Protein AF-A0A2W0BJC6-F1 (afdb_monomer)

Mean predicted aligned error: 13.0 Å

Radius of gyration: 28.82 Å; Cα contacts (8 Å, |Δi|>4): 119; chains: 1; bounding box: 53×64×78 Å

Structure (mmCIF, N/CA/C/O backbone):
data_AF-A0A2W0BJC6-F1
#
_entry.id   AF-A0A2W0BJC6-F1
#
loop_
_atom_site.group_PDB
_atom_site.id
_atom_site.type_symbol
_atom_site.label_atom_id
_atom_site.label_alt_id
_atom_site.label_comp_id
_atom_site.label_asym_id
_atom_site.label_entity_id
_atom_site.label_seq_id
_atom_site.pdbx_PDB_ins_code
_atom_site.Cartn_x
_atom_site.Cartn_y
_atom_site.Cartn_z
_atom_site.occupancy
_atom_site.B_iso_or_equiv
_atom_site.auth_seq_id
_atom_site.auth_comp_id
_atom_site.auth_asym_id
_atom_site.auth_atom_id
_atom_site.pdbx_PDB_model_num
ATOM 1 N N . MET A 1 1 ? 29.710 -51.984 55.162 1.00 36.00 1 MET A N 1
ATOM 2 C CA . MET A 1 1 ? 30.153 -50.629 55.545 1.00 36.00 1 MET A CA 1
ATOM 3 C C . MET A 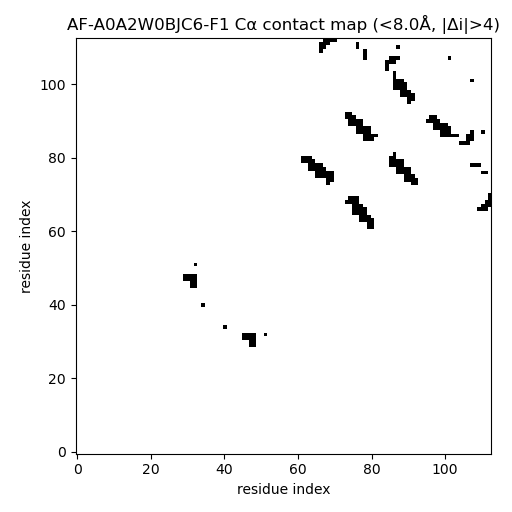1 1 ? 30.074 -49.723 54.315 1.00 36.00 1 MET A C 1
ATOM 5 O O . MET A 1 1 ? 30.685 -50.050 53.314 1.00 36.00 1 MET A O 1
ATOM 9 N N . ASN A 1 2 ? 29.285 -48.644 54.417 1.00 37.19 2 ASN A N 1
ATOM 10 C CA . ASN A 1 2 ? 29.320 -47.373 53.661 1.00 37.19 2 ASN A CA 1
ATOM 11 C C . ASN A 1 2 ? 28.997 -47.364 52.149 1.00 37.19 2 ASN A C 1
ATOM 13 O O . ASN A 1 2 ? 29.803 -47.744 51.314 1.00 37.19 2 ASN A O 1
ATOM 17 N N . ARG A 1 3 ? 27.766 -46.991 51.752 1.00 52.03 3 ARG A N 1
ATOM 18 C CA . ARG A 1 3 ? 27.191 -45.616 51.678 1.00 52.03 3 ARG A CA 1
ATOM 19 C C . ARG A 1 3 ? 27.851 -44.749 50.595 1.00 52.03 3 ARG A C 1
ATOM 21 O O . ARG A 1 3 ? 28.717 -43.939 50.893 1.00 52.03 3 ARG A O 1
ATOM 28 N N . LYS A 1 4 ? 27.366 -44.867 49.353 1.00 49.06 4 LYS A N 1
ATOM 29 C CA . LYS A 1 4 ? 27.526 -43.849 48.295 1.00 49.06 4 LYS A CA 1
ATOM 30 C C . LYS A 1 4 ? 26.208 -43.663 47.529 1.00 49.06 4 LYS A C 1
ATOM 32 O O . LYS A 1 4 ? 26.104 -43.938 46.344 1.00 49.06 4 LYS A O 1
ATOM 37 N N . ARG A 1 5 ? 25.167 -43.244 48.251 1.00 56.03 5 ARG A N 1
ATOM 38 C CA . ARG A 1 5 ? 23.913 -42.691 47.714 1.00 56.03 5 ARG A CA 1
ATOM 39 C C . ARG A 1 5 ? 23.730 -41.349 48.420 1.00 56.03 5 ARG A C 1
ATOM 41 O O . ARG A 1 5 ? 23.413 -41.410 49.598 1.00 56.03 5 ARG A O 1
ATOM 48 N N . CYS A 1 6 ? 24.050 -40.210 47.789 1.00 51.50 6 CYS A N 1
ATOM 49 C CA . CYS A 1 6 ? 23.634 -38.852 48.228 1.00 51.50 6 CYS A CA 1
ATOM 50 C C . CYS A 1 6 ? 24.299 -37.694 47.441 1.00 51.50 6 CYS A C 1
ATOM 52 O O . CYS A 1 6 ? 24.719 -36.717 48.047 1.00 51.50 6 CYS A O 1
ATOM 54 N N . PHE A 1 7 ? 24.428 -37.752 46.108 1.00 46.75 7 PHE A N 1
ATOM 55 C CA . PHE A 1 7 ? 24.894 -36.556 45.366 1.00 46.75 7 PHE A CA 1
ATOM 56 C C . PHE A 1 7 ? 23.992 -36.108 44.210 1.00 46.75 7 PHE A C 1
ATOM 58 O O . PHE A 1 7 ? 24.082 -34.971 43.769 1.00 46.75 7 PHE A O 1
ATOM 65 N N . VAL A 1 8 ? 23.040 -36.941 43.780 1.00 49.62 8 VAL A N 1
ATOM 66 C CA . VAL A 1 8 ? 22.116 -36.599 42.678 1.00 49.62 8 VAL A CA 1
ATOM 67 C C . VAL A 1 8 ? 20.854 -35.862 43.169 1.00 49.62 8 VAL A C 1
ATOM 69 O O . VAL A 1 8 ? 20.108 -35.314 42.369 1.00 49.62 8 VAL A O 1
ATOM 72 N N . SER A 1 9 ? 20.623 -35.773 44.484 1.00 48.22 9 SER A N 1
ATOM 73 C CA . SER A 1 9 ? 19.390 -35.184 45.035 1.00 48.22 9 SER A CA 1
ATOM 74 C C . SER A 1 9 ? 19.471 -33.696 45.388 1.00 48.22 9 SER A C 1
ATOM 76 O O . SER A 1 9 ? 18.432 -33.118 45.678 1.00 48.22 9 SER A O 1
ATOM 78 N N . LEU A 1 10 ? 20.646 -33.050 45.370 1.00 48.62 10 LEU A N 1
ATOM 79 C CA . LEU A 1 10 ? 20.746 -31.637 45.783 1.00 48.62 10 LEU A CA 1
ATOM 80 C C . LEU A 1 10 ? 20.548 -30.634 44.630 1.00 48.62 10 LEU A C 1
ATOM 82 O O . LEU A 1 10 ? 20.121 -29.510 44.867 1.00 48.62 10 LEU A O 1
ATOM 86 N N . LEU A 1 11 ? 20.800 -31.044 43.382 1.00 48.88 11 LEU A N 1
ATOM 87 C CA . LEU A 1 11 ? 20.609 -30.203 42.189 1.00 48.88 11 LEU A CA 1
ATOM 88 C C . LEU A 1 11 ? 19.158 -30.178 41.685 1.00 48.88 11 LEU A C 1
ATOM 90 O O . LEU A 1 11 ? 18.798 -29.283 40.930 1.00 48.88 11 LEU A O 1
ATOM 94 N N . PHE A 1 12 ? 18.310 -31.114 42.123 1.00 45.03 12 PHE A N 1
ATOM 95 C CA . PHE A 1 12 ? 16.896 -31.150 41.728 1.00 45.03 12 PHE A CA 1
ATOM 96 C C . PHE A 1 12 ? 15.995 -30.291 42.632 1.00 45.03 12 PHE A C 1
ATOM 98 O O . PHE A 1 12 ? 14.915 -29.871 42.225 1.00 45.03 12 PHE A O 1
ATOM 105 N N . SER A 1 13 ? 16.448 -29.976 43.849 1.00 47.50 13 SER A N 1
ATOM 106 C CA . SER A 1 13 ? 15.674 -29.197 44.824 1.00 47.50 13 SER A CA 1
ATOM 107 C C . SER A 1 13 ? 15.712 -27.688 44.560 1.00 47.50 13 SER A C 1
ATOM 109 O O . SER A 1 13 ? 14.787 -26.979 44.946 1.00 47.50 13 SER A O 1
ATOM 111 N N . LEU A 1 14 ? 16.756 -27.182 43.888 1.00 48.97 14 LEU A N 1
ATOM 112 C CA . LEU A 1 14 ? 16.920 -25.743 43.642 1.00 48.97 14 LEU A CA 1
ATOM 113 C C . LEU A 1 14 ? 16.096 -25.237 42.442 1.00 48.97 14 LEU A C 1
ATOM 115 O O . LEU A 1 14 ? 15.792 -24.051 42.362 1.00 48.97 14 LEU A O 1
ATOM 119 N N . SER A 1 15 ? 15.676 -26.125 41.535 1.00 51.94 15 SER A N 1
ATOM 120 C CA . SER A 1 15 ? 14.867 -25.756 40.363 1.00 51.94 15 SER A CA 1
ATOM 121 C C . SER A 1 15 ? 13.365 -25.670 40.649 1.00 51.94 15 SER A C 1
ATOM 123 O O . SER A 1 15 ? 12.647 -25.012 39.901 1.00 51.94 15 SER A O 1
ATOM 125 N N . PHE A 1 16 ? 12.868 -26.286 41.728 1.00 49.31 16 PHE A N 1
ATOM 126 C CA . PHE A 1 16 ? 11.431 -26.270 42.043 1.00 49.31 16 PHE A CA 1
ATOM 127 C C . PHE A 1 16 ? 10.976 -24.980 42.752 1.00 49.31 16 PHE A C 1
ATOM 129 O O . PHE A 1 16 ? 9.792 -24.648 42.740 1.00 49.31 16 PHE A O 1
ATOM 136 N N . ALA A 1 17 ? 11.906 -24.213 43.332 1.00 51.00 17 ALA A N 1
ATOM 137 C CA . ALA A 1 17 ? 11.590 -22.985 44.066 1.00 51.00 17 ALA A CA 1
ATOM 138 C C . ALA A 1 17 ? 11.283 -21.771 43.162 1.00 51.00 17 ALA A C 1
ATOM 140 O O . ALA A 1 17 ? 10.689 -20.803 43.626 1.00 51.00 17 ALA A O 1
ATOM 141 N N . LEU A 1 18 ? 11.635 -21.814 41.870 1.00 55.16 18 LEU A N 1
ATOM 142 C CA . LEU A 1 18 ? 11.365 -20.723 40.917 1.00 55.16 18 LEU A CA 1
ATOM 143 C C . LEU A 1 18 ? 10.024 -20.854 40.173 1.00 55.16 18 LEU A C 1
ATOM 145 O O . LEU A 1 18 ? 9.623 -19.921 39.483 1.00 55.16 1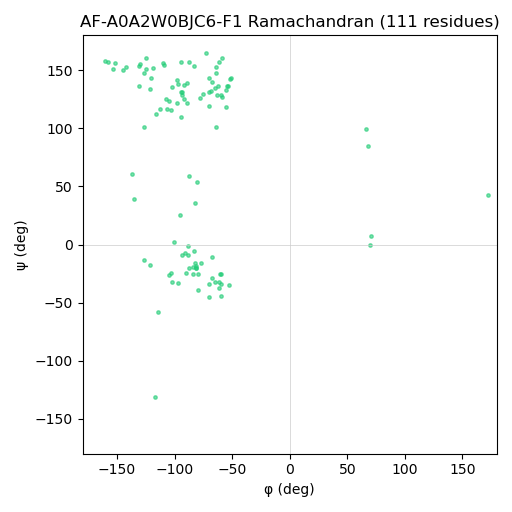8 LEU A O 1
ATOM 149 N N . ALA A 1 19 ? 9.310 -21.973 40.316 1.00 56.03 19 ALA A N 1
ATOM 150 C CA . ALA A 1 19 ? 8.113 -22.261 39.519 1.00 56.03 19 ALA A CA 1
ATOM 151 C C . ALA A 1 19 ? 6.789 -21.725 40.108 1.00 56.03 19 ALA A C 1
ATOM 153 O O . ALA A 1 19 ? 5.741 -21.918 39.498 1.00 56.03 19 ALA A O 1
ATOM 154 N N . GLN A 1 20 ? 6.797 -21.070 41.277 1.00 58.66 20 GLN A N 1
ATOM 155 C CA . GLN A 1 20 ? 5.559 -20.744 42.011 1.00 58.66 20 GLN A CA 1
ATOM 156 C C . GLN A 1 20 ? 5.054 -19.299 41.866 1.00 58.66 20 GLN A C 1
ATOM 158 O O . GLN A 1 20 ? 4.011 -18.969 42.420 1.00 58.66 20 GLN A O 1
ATOM 163 N N . ASN A 1 21 ? 5.711 -18.442 41.082 1.00 61.66 21 ASN A N 1
ATOM 164 C CA . ASN A 1 21 ? 5.207 -17.089 40.811 1.00 61.66 21 ASN A CA 1
ATOM 165 C C . ASN A 1 21 ? 4.244 -17.078 39.613 1.00 61.66 21 ASN A C 1
ATOM 167 O O . ASN A 1 21 ? 4.476 -16.398 38.614 1.00 61.66 21 ASN A O 1
ATOM 171 N N . ALA A 1 22 ? 3.156 -17.845 39.703 1.00 65.19 22 ALA A N 1
ATOM 172 C CA . ALA A 1 22 ? 1.999 -17.616 38.848 1.00 65.19 22 ALA A CA 1
ATOM 173 C C . ALA A 1 22 ? 1.225 -16.413 39.419 1.00 65.19 22 ALA A C 1
ATOM 175 O O . ALA A 1 22 ? 0.889 -16.431 40.605 1.00 65.19 22 ALA A O 1
ATOM 176 N N . PRO A 1 23 ? 0.939 -15.359 38.635 1.00 66.38 23 PRO A N 1
ATOM 177 C CA . PRO A 1 23 ? 0.121 -14.252 39.110 1.00 66.38 23 PRO A CA 1
ATOM 178 C C . PRO A 1 23 ? -1.296 -14.763 39.409 1.00 66.38 23 PRO A C 1
ATOM 180 O O . PRO A 1 23 ? -2.103 -14.954 38.507 1.00 66.38 23 PRO A O 1
ATOM 183 N N . SER A 1 24 ? -1.606 -14.987 40.687 1.00 65.00 24 SER A N 1
ATOM 184 C CA . SER A 1 24 ? -2.927 -15.391 41.189 1.00 65.00 24 SER A CA 1
ATOM 185 C C . SER A 1 24 ? -3.875 -14.193 41.351 1.00 65.00 24 SER A C 1
ATOM 187 O O . SER A 1 24 ? -4.628 -14.106 42.321 1.00 65.00 24 SER A O 1
ATOM 189 N N . GLY A 1 25 ? -3.780 -13.220 40.443 1.00 73.12 25 GLY A N 1
ATOM 190 C CA . GLY A 1 25 ? -4.625 -12.031 40.433 1.00 73.12 25 GLY A CA 1
ATOM 191 C C . GLY A 1 25 ? -5.922 -12.271 39.655 1.00 73.12 25 GLY A C 1
ATOM 192 O O . GLY A 1 25 ? -5.953 -13.139 38.778 1.00 73.12 25 GLY A O 1
ATOM 193 N N . PRO A 1 26 ? -6.990 -11.501 39.927 1.00 75.25 26 PRO A N 1
ATOM 194 C CA . PRO A 1 26 ? -8.155 -11.459 39.051 1.00 75.25 26 PRO A CA 1
ATOM 195 C C . PRO A 1 26 ? -7.711 -11.195 37.604 1.00 75.25 26 PRO A C 1
ATOM 197 O O . PRO A 1 26 ? -6.768 -10.418 37.406 1.00 75.25 26 PRO A O 1
ATOM 200 N N . PRO A 1 27 ? -8.360 -11.802 36.592 1.00 73.19 27 PRO A N 1
ATOM 201 C CA . PRO A 1 27 ? -8.069 -11.469 35.207 1.00 73.19 27 PRO A CA 1
ATOM 202 C C . PRO A 1 27 ? -8.200 -9.949 35.029 1.00 73.19 27 PRO A C 1
ATOM 204 O O . PRO A 1 27 ? -9.134 -9.354 35.581 1.00 73.19 27 PRO A O 1
ATOM 207 N N . PRO A 1 28 ? -7.263 -9.301 34.314 1.00 71.81 28 PRO A N 1
ATOM 208 C CA . PRO A 1 28 ? -7.331 -7.866 34.094 1.00 71.81 28 PRO A CA 1
ATOM 209 C C . PRO A 1 28 ? -8.689 -7.518 33.483 1.00 71.81 28 PRO A C 1
ATOM 211 O O . PRO A 1 28 ? -9.178 -8.226 32.598 1.00 71.81 28 PRO A O 1
ATOM 214 N N . ALA A 1 29 ? -9.307 -6.443 33.979 1.00 72.50 29 ALA A N 1
ATOM 215 C CA . ALA A 1 29 ? -10.565 -5.953 33.435 1.00 72.50 29 ALA A CA 1
ATOM 216 C C . ALA A 1 29 ? -10.432 -5.772 31.910 1.00 72.50 29 ALA A C 1
ATOM 218 O O . ALA A 1 29 ? -9.357 -5.372 31.444 1.00 72.50 29 ALA A O 1
ATOM 219 N N . PRO A 1 30 ? -11.486 -6.072 31.127 1.00 72.00 30 PRO A N 1
ATOM 220 C CA . PRO A 1 30 ? -11.433 -5.927 29.682 1.00 72.00 30 PRO A CA 1
ATOM 221 C C . PRO A 1 30 ? -11.030 -4.493 29.347 1.00 72.00 30 PRO A C 1
ATOM 223 O O . PRO A 1 30 ? -11.703 -3.534 29.727 1.00 72.00 30 PRO A O 1
ATOM 226 N N . GLN A 1 31 ? -9.891 -4.349 28.674 1.00 83.62 31 GLN A N 1
ATOM 227 C CA . GLN A 1 31 ? -9.454 -3.040 28.221 1.00 83.62 31 GLN A CA 1
ATOM 228 C C . GLN A 1 31 ? -10.402 -2.573 27.124 1.00 83.62 31 GLN A C 1
ATOM 230 O O . GLN A 1 31 ? -10.717 -3.332 26.207 1.00 83.62 31 GLN A O 1
ATOM 235 N N . ASN A 1 32 ? -10.863 -1.333 27.229 1.00 89.25 32 ASN A N 1
ATOM 236 C CA . ASN A 1 32 ? -11.718 -0.728 26.220 1.00 89.25 32 ASN A CA 1
ATOM 237 C C . ASN A 1 32 ? -10.854 -0.039 25.163 1.00 89.25 32 ASN A C 1
ATOM 239 O O . ASN A 1 32 ? -9.862 0.614 25.489 1.00 89.25 32 ASN A O 1
ATOM 243 N N . PHE A 1 33 ? -11.245 -0.179 23.900 1.00 87.94 33 PHE A N 1
ATOM 244 C CA . PHE A 1 33 ? -10.663 0.550 22.786 1.00 87.94 33 PHE A CA 1
ATOM 245 C C . PHE A 1 33 ? -10.845 2.055 23.005 1.00 87.94 33 PHE A C 1
ATOM 247 O O . PHE A 1 33 ? -11.954 2.520 23.264 1.00 87.94 33 PHE A O 1
ATOM 254 N N . GLN A 1 34 ? -9.747 2.799 22.895 1.00 88.38 34 GLN A N 1
ATOM 255 C CA . GLN A 1 34 ? -9.746 4.255 22.945 1.00 88.38 34 GLN A CA 1
ATOM 256 C C . GLN A 1 34 ? -9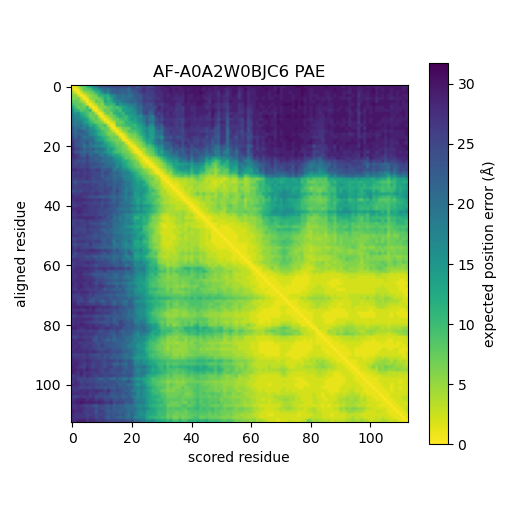.586 4.781 21.515 1.00 88.38 34 GLN A C 1
ATOM 258 O O . GLN A 1 34 ? -8.554 4.516 20.889 1.00 88.38 34 GLN A O 1
ATOM 263 N N . PRO A 1 35 ? -10.590 5.489 20.974 1.00 86.12 35 PRO A N 1
ATOM 264 C CA . PRO A 1 35 ? -10.469 6.162 19.688 1.00 86.12 35 PRO A CA 1
ATOM 265 C C . PRO A 1 35 ? -9.334 7.190 19.690 1.00 86.12 35 PRO A C 1
ATOM 267 O O . PRO A 1 35 ? -8.863 7.628 20.741 1.00 86.12 35 PRO A O 1
ATOM 270 N N . ASN A 1 36 ? -8.869 7.568 18.498 1.00 87.00 36 ASN A N 1
ATOM 271 C CA . ASN A 1 36 ? -7.820 8.577 18.383 1.00 87.00 36 ASN A CA 1
ATOM 272 C C . ASN A 1 36 ? -8.282 9.930 18.969 1.00 87.00 36 ASN A C 1
ATOM 274 O O . ASN A 1 36 ? -9.475 10.222 19.031 1.00 87.00 36 ASN A O 1
ATOM 278 N N . SER A 1 37 ? -7.332 10.778 19.364 1.00 87.75 37 SER A N 1
ATOM 279 C CA . SER A 1 37 ? -7.623 12.081 19.983 1.00 87.75 37 SER A CA 1
ATOM 280 C C . SER A 1 37 ? -8.281 13.099 19.045 1.00 87.75 37 SER A C 1
ATOM 282 O O . SER A 1 37 ? -8.733 14.142 19.508 1.00 87.75 37 SER A O 1
ATOM 284 N N . ALA A 1 38 ? -8.337 12.819 17.740 1.00 89.69 38 ALA A N 1
ATOM 285 C CA . ALA A 1 38 ? -9.023 13.657 16.762 1.00 89.69 38 ALA A CA 1
ATOM 286 C C . ALA A 1 38 ? -10.538 13.377 16.699 1.00 89.69 38 ALA A C 1
ATOM 288 O O . ALA A 1 38 ? -11.255 14.077 15.986 1.00 89.69 38 ALA A O 1
ATOM 289 N N . LEU A 1 39 ? -11.032 12.367 17.426 1.00 86.94 39 LEU A N 1
ATOM 290 C CA . LEU A 1 39 ? -12.444 12.002 17.482 1.00 86.94 39 LEU A CA 1
ATOM 291 C C . LEU A 1 39 ? -13.051 12.402 18.830 1.00 86.94 39 LEU A C 1
ATOM 293 O O . LEU A 1 39 ? -12.588 11.979 19.887 1.00 86.94 39 LEU A O 1
ATOM 297 N N . VAL A 1 40 ? -14.137 13.175 18.783 1.00 88.00 40 VAL A N 1
ATOM 298 C CA . VAL A 1 40 ? -15.007 13.407 19.942 1.00 88.00 40 VAL A CA 1
ATOM 299 C C . VAL A 1 40 ? -16.071 12.317 19.948 1.00 88.00 40 VAL A C 1
ATOM 301 O O . VAL A 1 40 ? -16.790 12.140 18.966 1.00 88.00 40 VAL A O 1
ATOM 304 N N . VAL A 1 41 ? -16.141 11.560 21.039 1.00 86.62 41 VAL A N 1
ATOM 305 C CA . VAL A 1 41 ? -17.026 10.400 21.169 1.00 86.62 41 VAL A CA 1
ATOM 306 C C . VAL A 1 41 ? -18.089 10.718 22.208 1.00 86.62 41 VAL A C 1
ATOM 308 O O . VAL A 1 41 ? -17.770 10.909 23.378 1.00 86.62 41 VAL A O 1
ATOM 311 N N . GLU A 1 42 ? -19.351 10.747 21.790 1.00 88.44 42 GLU A N 1
ATOM 312 C CA . GLU A 1 42 ? -20.496 10.990 22.667 1.00 88.44 42 GLU A CA 1
ATOM 313 C C . GLU A 1 42 ? -21.569 9.923 22.423 1.00 88.44 42 GLU A C 1
ATOM 315 O O . GLU A 1 42 ? -21.834 9.541 21.284 1.00 88.44 42 GLU A O 1
ATOM 320 N N . GLY A 1 43 ? -22.157 9.393 23.498 1.00 88.19 43 GLY A N 1
ATOM 321 C CA . GLY A 1 43 ? -23.254 8.421 23.414 1.00 88.19 43 GLY A CA 1
ATOM 322 C C . GLY A 1 43 ? -22.882 7.020 22.901 1.00 88.19 43 GLY A C 1
ATOM 323 O O . GLY A 1 43 ? -23.776 6.201 22.704 1.00 88.19 43 GLY A O 1
ATOM 324 N N . ILE A 1 44 ? -21.594 6.712 22.698 1.00 86.94 44 ILE A N 1
ATOM 325 C CA . ILE A 1 44 ? -21.144 5.382 22.255 1.00 86.94 44 ILE A CA 1
ATOM 326 C C . ILE A 1 44 ? -20.791 4.514 23.475 1.00 86.94 44 ILE A C 1
ATOM 328 O O . ILE A 1 44 ? -20.002 4.949 24.318 1.00 86.94 44 ILE A O 1
ATOM 332 N N . PRO A 1 45 ? -21.331 3.285 23.590 1.00 88.81 45 PRO A N 1
ATOM 333 C CA . PRO A 1 45 ? -20.943 2.368 24.655 1.00 88.81 45 PRO A CA 1
ATOM 334 C C . PRO A 1 45 ? -19.464 1.959 24.529 1.00 88.81 45 PRO A C 1
ATOM 336 O O . PRO A 1 45 ? -18.920 1.924 23.423 1.00 88.81 45 PRO A O 1
ATOM 339 N N . PRO A 1 46 ? -18.800 1.606 25.642 1.00 87.88 46 PRO A N 1
ATOM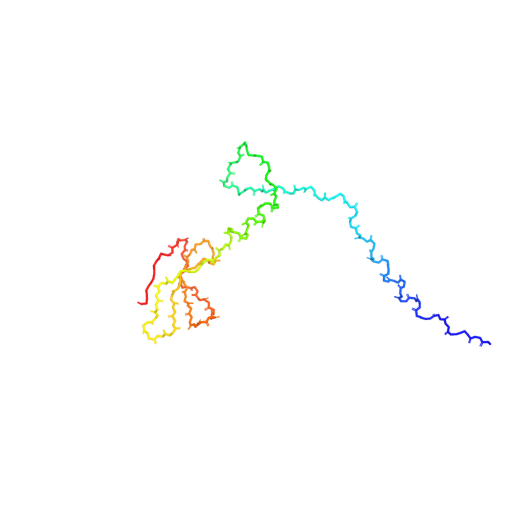 340 C CA . PRO A 1 46 ? -17.410 1.168 25.606 1.00 87.88 46 PRO A CA 1
ATOM 341 C C . PRO A 1 46 ? -17.243 -0.065 24.709 1.00 87.88 46 PRO A C 1
ATOM 343 O O . PRO A 1 46 ? -17.917 -1.080 24.888 1.00 87.88 46 PRO A O 1
ATOM 346 N N . VAL A 1 47 ? -16.320 0.020 23.748 1.00 89.12 47 VAL A N 1
ATOM 347 C CA . VAL A 1 47 ? -15.988 -1.085 22.840 1.00 89.12 47 VAL A CA 1
ATOM 348 C C . VAL A 1 47 ? -14.830 -1.889 23.436 1.00 89.12 47 VAL A C 1
ATOM 350 O O . VAL A 1 47 ? -13.778 -1.306 23.697 1.00 89.12 47 VAL A O 1
ATOM 353 N N . PRO A 1 48 ? -14.954 -3.215 23.620 1.00 91.69 48 PRO A N 1
ATOM 354 C CA . PRO A 1 48 ? -13.838 -4.041 24.074 1.00 91.69 48 PRO A CA 1
ATOM 355 C C . PRO A 1 48 ? -12.669 -4.023 23.079 1.00 91.69 48 PRO A C 1
ATOM 357 O O . PRO A 1 48 ? -12.863 -4.186 21.872 1.00 91.69 48 PRO A O 1
ATOM 360 N N . ALA A 1 49 ? -11.436 -3.907 23.575 1.00 91.25 49 ALA A N 1
ATOM 361 C CA . ALA A 1 49 ? -10.226 -3.886 22.749 1.00 91.25 49 ALA A CA 1
ATOM 362 C C . ALA A 1 49 ? -10.042 -5.165 21.914 1.00 91.25 49 ALA A C 1
ATOM 364 O O . ALA A 1 49 ? -9.446 -5.118 20.839 1.00 91.25 49 ALA A O 1
ATOM 365 N N . SER A 1 50 ? -10.602 -6.293 22.359 1.00 90.94 50 SER A N 1
ATOM 366 C CA . SER A 1 50 ? -10.580 -7.556 21.614 1.00 90.94 50 SER A CA 1
ATOM 367 C C . SER A 1 50 ? -11.254 -7.450 20.243 1.00 90.94 50 SER A C 1
ATOM 369 O O . SER A 1 50 ? -10.792 -8.076 19.292 1.00 90.94 50 SER A O 1
ATOM 371 N N . ILE A 1 51 ? -12.307 -6.636 20.108 1.00 91.69 51 ILE A N 1
ATOM 372 C CA . ILE A 1 51 ? -12.993 -6.424 18.827 1.00 91.69 51 ILE A CA 1
ATOM 373 C C . ILE A 1 51 ? -12.100 -5.636 17.868 1.00 91.69 51 ILE A C 1
ATOM 375 O O . ILE A 1 51 ? -11.943 -6.035 16.715 1.00 91.69 51 ILE A O 1
ATOM 379 N N . ALA A 1 52 ? -11.460 -4.565 18.348 1.00 89.25 52 ALA A N 1
ATOM 380 C CA . ALA A 1 52 ? -10.520 -3.779 17.548 1.00 89.25 52 ALA A CA 1
ATOM 381 C C . ALA A 1 52 ? -9.340 -4.641 17.058 1.00 89.25 52 ALA A C 1
ATOM 383 O O . ALA A 1 52 ? -9.029 -4.648 15.870 1.00 89.25 52 ALA A O 1
ATOM 384 N N . GLN A 1 53 ? -8.769 -5.466 17.940 1.00 90.19 53 GLN A N 1
ATOM 385 C CA . GLN A 1 53 ? -7.692 -6.401 17.593 1.00 90.19 53 GLN A CA 1
ATOM 386 C C . GLN A 1 53 ? -8.120 -7.442 16.548 1.00 90.19 53 GLN A C 1
ATOM 388 O O . GLN A 1 53 ? -7.344 -7.821 15.673 1.00 90.19 53 GLN A O 1
ATOM 393 N N . GLN A 1 54 ? -9.360 -7.933 16.618 1.00 92.50 54 GLN A N 1
ATOM 394 C CA . GLN A 1 54 ? -9.880 -8.856 15.607 1.00 92.50 54 GLN A CA 1
ATOM 395 C C . GLN A 1 54 ? -10.120 -8.162 14.262 1.00 92.50 54 GLN A C 1
ATOM 397 O O . GLN A 1 54 ? -9.923 -8.788 13.214 1.00 92.50 54 GLN A O 1
ATOM 402 N N . ALA A 1 55 ? -10.525 -6.890 14.292 1.00 92.50 55 ALA A N 1
ATOM 403 C CA . ALA A 1 55 ? -10.765 -6.078 13.107 1.00 92.50 55 ALA A CA 1
ATOM 404 C C . ALA A 1 55 ? -9.476 -5.766 12.331 1.00 92.50 55 ALA A C 1
ATOM 406 O O . ALA A 1 55 ? -9.533 -5.675 11.105 1.00 92.50 55 ALA A O 1
ATOM 407 N N . ASP A 1 56 ? -8.317 -5.693 12.999 1.00 89.94 56 ASP A N 1
ATOM 408 C CA . ASP A 1 56 ? -7.021 -5.413 12.359 1.00 89.94 56 ASP A CA 1
ATOM 409 C C . ASP A 1 56 ? -6.711 -6.347 11.185 1.00 89.94 56 ASP A C 1
ATOM 411 O O . ASP A 1 56 ? -6.159 -5.918 10.172 1.00 89.94 56 ASP A O 1
ATOM 415 N N . ARG A 1 57 ? -7.130 -7.617 11.259 1.00 88.94 57 ARG A N 1
ATOM 416 C CA . ARG A 1 57 ? -6.940 -8.579 10.158 1.00 88.94 57 ARG A CA 1
ATOM 417 C C . ARG A 1 57 ? -7.624 -8.156 8.857 1.00 88.94 57 ARG A C 1
ATOM 419 O O . ARG A 1 57 ? -7.193 -8.578 7.789 1.00 88.94 57 ARG A O 1
ATOM 426 N N . TYR A 1 58 ? -8.679 -7.352 8.949 1.00 91.31 58 TYR A N 1
ATOM 427 C CA . TYR A 1 58 ? -9.459 -6.881 7.808 1.00 91.31 58 TYR A CA 1
ATOM 428 C C . TYR A 1 58 ? -9.119 -5.438 7.430 1.00 91.31 58 TYR A C 1
ATOM 430 O O . TYR A 1 58 ? -9.153 -5.092 6.252 1.00 91.31 58 TYR A O 1
ATOM 438 N N . THR A 1 59 ? -8.764 -4.594 8.402 1.00 88.06 59 THR A N 1
ATOM 439 C CA . THR A 1 59 ? -8.447 -3.178 8.154 1.00 88.06 59 THR A CA 1
ATOM 440 C C . THR A 1 59 ? -6.997 -2.957 7.719 1.00 88.06 59 THR A C 1
ATOM 442 O O . THR A 1 59 ? -6.716 -1.999 7.002 1.00 88.06 59 THR A O 1
ATOM 445 N N . GLN A 1 60 ? -6.077 -3.856 8.087 1.00 85.75 60 GLN A N 1
ATOM 446 C CA . GLN A 1 60 ? -4.647 -3.756 7.763 1.00 85.75 60 GLN A CA 1
ATOM 447 C C . GLN A 1 60 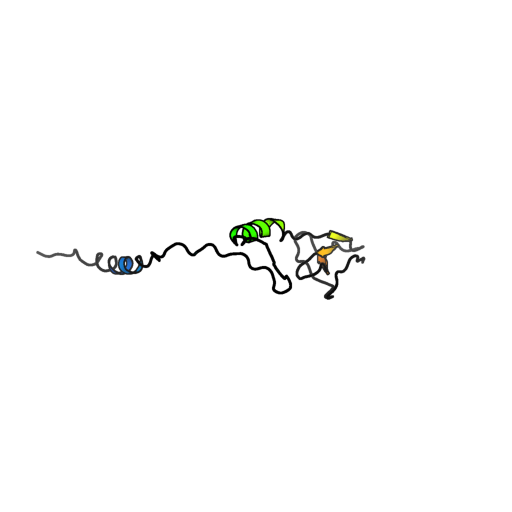? -4.254 -4.546 6.504 1.00 85.75 60 GLN A C 1
ATOM 449 O O . GLN A 1 60 ? -3.097 -4.944 6.336 1.00 85.75 60 GLN A O 1
ATOM 454 N N . VAL A 1 61 ? -5.200 -4.774 5.590 1.00 86.50 61 VAL A N 1
ATOM 455 C CA . VAL A 1 61 ? -4.913 -5.416 4.302 1.00 86.50 61 VAL A CA 1
ATOM 456 C C . VAL A 1 61 ? -4.096 -4.458 3.437 1.00 86.50 61 VAL A C 1
ATOM 458 O O . VAL A 1 61 ? -4.536 -3.362 3.091 1.00 86.50 61 VAL A O 1
ATOM 461 N N . ARG A 1 62 ? -2.887 -4.882 3.061 1.00 85.81 62 ARG A N 1
ATOM 462 C CA . ARG A 1 62 ? -2.032 -4.139 2.130 1.00 85.81 62 ARG A CA 1
ATOM 463 C C . ARG A 1 62 ? -2.181 -4.715 0.731 1.00 85.81 62 ARG A C 1
ATOM 465 O O . ARG A 1 62 ? -1.894 -5.888 0.509 1.00 85.81 62 ARG A O 1
ATOM 472 N N . ALA A 1 63 ? -2.587 -3.869 -0.206 1.00 89.06 63 ALA A N 1
ATOM 473 C CA . ALA A 1 63 ? -2.654 -4.194 -1.622 1.00 89.06 63 ALA A CA 1
ATOM 474 C C . ALA A 1 63 ? -1.586 -3.422 -2.404 1.00 89.06 63 ALA A C 1
ATOM 476 O O . ALA A 1 63 ? -1.139 -2.350 -1.988 1.00 89.06 63 ALA A O 1
ATOM 477 N N . ALA A 1 64 ? -1.217 -3.970 -3.558 1.00 93.75 64 ALA A N 1
ATOM 478 C CA . ALA A 1 64 ? -0.406 -3.295 -4.555 1.00 93.75 64 ALA A CA 1
ATOM 479 C C . ALA A 1 64 ? -1.179 -3.245 -5.875 1.00 93.75 64 ALA A C 1
ATOM 481 O O . ALA A 1 64 ? -1.739 -4.255 -6.299 1.00 93.75 64 ALA A O 1
ATOM 482 N N . ALA A 1 65 ? -1.194 -2.083 -6.521 1.00 95.25 65 ALA A N 1
ATOM 483 C CA . ALA A 1 65 ? -1.747 -1.909 -7.858 1.00 95.25 65 ALA A CA 1
ATOM 484 C C . ALA A 1 65 ? -0.611 -1.843 -8.881 1.00 95.25 65 ALA A C 1
ATOM 486 O O . ALA A 1 65 ? 0.389 -1.163 -8.652 1.00 95.25 65 ALA A O 1
ATOM 487 N N . PHE A 1 66 ? -0.761 -2.541 -10.003 1.00 96.31 66 PHE A N 1
ATOM 488 C CA . PHE A 1 66 ? 0.148 -2.416 -11.139 1.00 96.31 66 PHE A CA 1
ATOM 489 C C . PHE A 1 66 ? 0.020 -1.023 -11.772 1.00 96.31 66 PHE A C 1
ATOM 491 O O . PHE A 1 66 ? -1.092 -0.507 -11.886 1.00 96.31 66 PHE A O 1
ATOM 498 N N . LEU A 1 67 ? 1.146 -0.426 -12.169 1.00 97.56 67 LEU A N 1
ATOM 499 C CA . LEU A 1 67 ? 1.179 0.858 -12.872 1.00 97.56 67 LEU A CA 1
ATOM 500 C C . LEU A 1 67 ? 1.710 0.702 -14.298 1.00 97.56 67 LEU A C 1
ATOM 502 O O . LEU A 1 67 ? 1.004 1.053 -15.238 1.00 97.56 67 LEU A O 1
ATOM 506 N N . ASP A 1 68 ? 2.929 0.178 -14.460 1.00 98.00 68 ASP A N 1
ATOM 507 C CA . ASP A 1 68 ? 3.556 0.048 -15.778 1.00 98.00 68 ASP A CA 1
ATOM 508 C C . ASP A 1 68 ? 4.702 -0.977 -15.802 1.00 98.00 68 ASP A C 1
ATOM 510 O O . ASP A 1 68 ? 5.315 -1.270 -14.770 1.00 98.00 68 ASP A O 1
ATOM 514 N N . TRP A 1 69 ? 5.013 -1.495 -16.991 1.00 97.75 69 TRP A N 1
ATOM 515 C CA . TRP A 1 69 ? 6.184 -2.332 -17.258 1.00 97.75 69 TRP A CA 1
ATOM 516 C C . TRP A 1 69 ? 7.317 -1.496 -17.841 1.00 97.75 69 TRP A C 1
ATOM 518 O O . TRP A 1 69 ? 7.098 -0.645 -18.698 1.00 97.75 69 TRP A O 1
ATOM 528 N N . HIS A 1 70 ? 8.554 -1.786 -17.442 1.00 97.31 70 HIS A N 1
ATOM 529 C CA . HIS A 1 70 ? 9.704 -1.171 -18.092 1.00 97.31 70 HIS A CA 1
ATOM 530 C C . HIS A 1 70 ? 9.774 -1.653 -19.553 1.00 97.31 70 HIS A C 1
ATOM 532 O O . HIS A 1 70 ? 9.683 -2.856 -19.795 1.00 97.31 70 HIS A O 1
ATOM 538 N N . PRO A 1 71 ? 10.008 -0.767 -20.544 1.00 97.00 71 PRO A N 1
ATOM 539 C CA . PRO A 1 71 ? 9.952 -1.138 -21.963 1.00 97.00 71 PRO A CA 1
ATOM 540 C C . PRO A 1 71 ? 10.974 -2.206 -22.388 1.00 97.00 71 PRO A C 1
ATOM 542 O O . PRO A 1 71 ? 10.702 -2.996 -23.285 1.00 97.00 71 PRO A O 1
ATOM 545 N N . THR A 1 72 ? 12.160 -2.234 -21.769 1.00 97.38 72 THR A N 1
ATOM 546 C CA . THR A 1 72 ? 13.255 -3.154 -22.125 1.00 97.38 72 THR A CA 1
ATOM 547 C C . THR A 1 72 ? 13.732 -4.061 -20.990 1.00 97.38 72 THR A C 1
ATOM 549 O O . THR A 1 72 ? 14.409 -5.053 -21.252 1.00 97.38 72 THR A O 1
ATOM 552 N N . LYS A 1 73 ? 13.420 -3.742 -19.729 1.00 96.56 73 LYS A N 1
ATOM 553 C CA . LYS A 1 73 ? 13.882 -4.494 -18.553 1.00 96.56 73 LYS A CA 1
ATOM 554 C C . LYS A 1 73 ? 12.721 -5.249 -17.921 1.00 96.56 73 LYS A 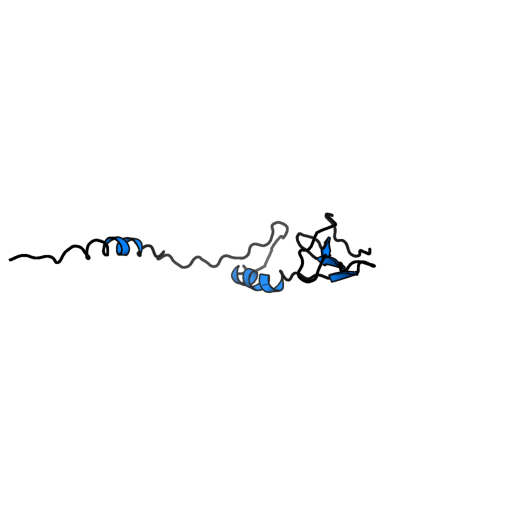C 1
ATOM 556 O O . LYS A 1 73 ? 11.574 -4.832 -18.013 1.00 96.56 73 LYS A O 1
ATOM 561 N N . ARG A 1 74 ? 13.015 -6.337 -17.211 1.00 95.12 74 ARG A N 1
ATOM 562 C CA . ARG A 1 74 ? 12.008 -7.120 -16.476 1.00 95.12 74 ARG A CA 1
ATOM 563 C C . ARG A 1 74 ? 11.666 -6.483 -15.123 1.00 95.12 74 ARG A C 1
ATOM 565 O O . ARG A 1 74 ? 11.748 -7.130 -14.086 1.00 95.12 74 ARG A O 1
ATOM 572 N N . GLU A 1 75 ? 11.293 -5.212 -15.143 1.00 97.38 75 GLU A N 1
ATOM 573 C CA . GLU A 1 75 ? 10.950 -4.428 -13.957 1.00 97.38 75 GLU A CA 1
ATOM 574 C C . GLU A 1 75 ? 9.546 -3.838 -14.121 1.00 97.38 75 GLU A C 1
ATOM 576 O O . GLU A 1 75 ? 9.115 -3.570 -15.243 1.00 97.38 75 GLU A O 1
ATOM 581 N N . MET A 1 76 ? 8.835 -3.623 -13.016 1.00 97.44 76 MET A N 1
ATOM 582 C CA . MET A 1 76 ? 7.528 -2.957 -13.025 1.00 97.44 76 MET A CA 1
ATOM 583 C C . MET A 1 76 ? 7.441 -1.854 -11.980 1.00 97.44 76 MET A C 1
ATOM 585 O O . MET A 1 76 ? 8.078 -1.921 -10.922 1.00 97.44 76 MET A O 1
ATOM 589 N N . LEU A 1 77 ? 6.582 -0.880 -12.259 1.00 97.81 77 LEU A N 1
ATOM 590 C CA . LEU A 1 77 ? 6.101 0.087 -11.286 1.00 97.81 77 LEU A CA 1
ATOM 591 C C . LEU A 1 77 ? 4.810 -0.426 -10.652 1.00 97.81 77 LEU A C 1
ATOM 593 O O . LEU A 1 77 ? 3.911 -0.927 -11.331 1.00 97.81 77 LEU A O 1
ATOM 597 N N . ILE A 1 78 ? 4.710 -0.262 -9.339 1.00 97.44 78 ILE A N 1
ATOM 598 C CA . ILE A 1 78 ? 3.508 -0.543 -8.561 1.00 97.44 78 ILE A CA 1
ATOM 599 C C . ILE A 1 78 ? 3.173 0.643 -7.659 1.00 97.44 78 ILE A C 1
ATOM 601 O O . ILE A 1 78 ? 4.053 1.397 -7.243 1.00 97.44 78 ILE A O 1
ATOM 605 N N . ASN A 1 79 ? 1.903 0.764 -7.299 1.00 96.69 79 ASN A N 1
ATOM 606 C CA . ASN A 1 79 ? 1.432 1.653 -6.250 1.00 96.69 79 ASN A CA 1
ATOM 607 C C . ASN A 1 79 ? 1.085 0.833 -5.008 1.00 96.69 79 ASN A C 1
ATOM 609 O O . ASN A 1 79 ? 0.276 -0.090 -5.089 1.00 96.69 79 ASN A O 1
ATOM 613 N N . THR A 1 80 ? 1.690 1.139 -3.864 1.00 94.69 80 THR A N 1
ATOM 614 C CA . THR A 1 80 ? 1.442 0.406 -2.615 1.00 94.69 80 THR A CA 1
ATOM 615 C C . THR A 1 80 ? 1.699 1.291 -1.401 1.00 94.69 80 THR A C 1
ATOM 617 O O . THR A 1 80 ? 2.522 2.206 -1.438 1.00 94.69 80 THR A O 1
ATOM 620 N N . ARG A 1 81 ? 0.993 1.008 -0.302 1.00 91.88 81 ARG A N 1
ATOM 621 C CA . ARG A 1 81 ? 1.112 1.734 0.969 1.00 91.88 81 ARG A CA 1
ATOM 622 C C . ARG A 1 81 ? 2.098 1.024 1.904 1.00 91.88 81 ARG A C 1
ATOM 624 O O . ARG A 1 81 ? 1.787 -0.050 2.418 1.00 91.88 81 ARG A O 1
ATOM 631 N N . PHE A 1 82 ? 3.260 1.637 2.132 1.00 86.25 82 PHE A N 1
ATOM 632 C CA . PHE A 1 82 ? 4.203 1.256 3.200 1.00 86.25 82 PHE A CA 1
ATOM 633 C C . PHE A 1 82 ? 4.156 2.212 4.408 1.00 86.25 82 PHE A C 1
ATOM 635 O O . PHE A 1 82 ? 4.464 1.779 5.514 1.00 86.25 82 PHE A O 1
ATOM 642 N N . GLY A 1 83 ? 3.720 3.463 4.209 1.00 86.38 83 GLY A N 1
ATOM 643 C CA . GLY A 1 83 ? 3.476 4.462 5.260 1.00 86.38 83 GLY A CA 1
ATOM 644 C C . GLY A 1 83 ? 2.007 4.882 5.315 1.00 86.38 83 GLY A C 1
ATOM 645 O O . GLY A 1 83 ? 1.116 4.034 5.282 1.00 86.38 83 GLY A O 1
ATOM 646 N N . ASP A 1 84 ? 1.734 6.184 5.349 1.00 87.31 84 ASP A N 1
ATOM 647 C CA . ASP A 1 84 ? 0.362 6.701 5.445 1.00 87.31 84 ASP A CA 1
ATOM 648 C C . ASP A 1 84 ? -0.379 6.692 4.110 1.00 87.31 84 ASP A C 1
ATOM 650 O O . ASP A 1 84 ? -1.542 6.291 4.050 1.00 87.31 84 ASP A O 1
ATOM 654 N N . VAL A 1 85 ? 0.316 7.025 3.022 1.00 93.44 85 VAL A N 1
ATOM 655 C CA . VAL A 1 85 ? -0.265 7.133 1.680 1.00 93.44 85 VAL A CA 1
ATOM 656 C C . VAL A 1 85 ? 0.362 6.144 0.686 1.00 93.44 85 VAL A C 1
ATOM 658 O O . VAL A 1 85 ? 1.524 5.753 0.843 1.00 93.44 85 VAL A O 1
ATOM 661 N N . PRO A 1 86 ? -0.383 5.705 -0.349 1.00 95.12 86 PRO A N 1
ATOM 662 C CA . PRO A 1 86 ? 0.178 4.933 -1.454 1.00 95.12 86 PRO A CA 1
ATOM 663 C C . PRO A 1 86 ? 1.224 5.738 -2.238 1.00 95.12 86 PRO A C 1
ATOM 665 O O . PRO A 1 86 ? 0.958 6.867 -2.662 1.00 95.12 86 PRO A O 1
ATOM 668 N N . GLN A 1 87 ? 2.398 5.139 -2.431 1.00 97.12 87 GLN A N 1
ATOM 669 C CA . GLN A 1 87 ? 3.529 5.721 -3.155 1.00 97.12 87 GLN A CA 1
ATOM 670 C C . GLN A 1 87 ? 3.989 4.785 -4.280 1.00 97.12 87 GLN A C 1
ATOM 672 O O . GLN A 1 87 ? 3.715 3.577 -4.265 1.00 97.12 87 GLN A O 1
ATOM 677 N N . VAL A 1 88 ? 4.720 5.330 -5.254 1.00 97.50 88 VAL A N 1
ATOM 678 C CA . VAL A 1 88 ? 5.268 4.559 -6.374 1.00 97.50 88 VAL A CA 1
ATOM 679 C C . VAL A 1 88 ? 6.467 3.758 -5.896 1.00 97.50 88 VAL A C 1
ATOM 681 O O . VAL A 1 88 ? 7.392 4.291 -5.281 1.00 97.50 88 VAL A O 1
ATOM 684 N N . HIS A 1 89 ? 6.460 2.468 -6.206 1.00 97.31 89 HIS A N 1
ATOM 685 C CA . HIS A 1 89 ? 7.570 1.566 -5.950 1.00 97.31 89 HIS A CA 1
ATOM 686 C C . HIS A 1 89 ? 7.968 0.851 -7.234 1.00 97.31 89 HIS A C 1
ATOM 688 O O . HIS A 1 89 ? 7.125 0.512 -8.061 1.00 97.31 89 HIS A O 1
ATOM 694 N N . ARG A 1 90 ? 9.256 0.555 -7.361 1.00 97.44 90 ARG A N 1
ATOM 695 C CA . ARG A 1 90 ? 9.805 -0.310 -8.400 1.00 97.44 90 ARG A CA 1
ATOM 696 C C . ARG A 1 90 ? 9.995 -1.724 -7.870 1.00 97.44 90 ARG A C 1
ATOM 698 O O . ARG A 1 90 ? 10.522 -1.904 -6.772 1.00 97.44 90 ARG A O 1
ATOM 705 N N . VAL A 1 91 ? 9.642 -2.718 -8.677 1.00 97.25 91 VAL A N 1
ATOM 706 C CA . VAL A 1 91 ? 9.950 -4.134 -8.450 1.00 97.25 91 VAL A CA 1
ATOM 707 C C . VAL A 1 91 ? 10.865 -4.608 -9.570 1.00 97.25 91 VAL A C 1
ATOM 709 O O . VAL A 1 91 ? 10.446 -4.672 -10.722 1.00 97.25 91 VAL A O 1
ATOM 712 N N . ALA A 1 92 ? 12.117 -4.922 -9.232 1.00 97.00 92 ALA A N 1
ATOM 713 C CA . ALA A 1 92 ? 13.145 -5.239 -10.227 1.00 97.00 92 ALA A CA 1
ATOM 714 C C . ALA A 1 92 ? 13.100 -6.691 -10.743 1.00 97.00 92 ALA A C 1
ATOM 716 O O . ALA A 1 92 ? 13.659 -6.998 -11.788 1.00 97.00 92 ALA A O 1
ATOM 717 N N . ALA A 1 93 ? 12.465 -7.598 -9.997 1.00 95.31 93 ALA A N 1
ATOM 718 C CA . ALA A 1 93 ? 12.297 -8.998 -10.371 1.00 95.31 93 ALA A CA 1
ATOM 719 C C . ALA A 1 93 ? 11.102 -9.611 -9.619 1.00 95.31 93 ALA A C 1
ATOM 721 O O . ALA A 1 93 ? 10.748 -9.123 -8.539 1.00 95.31 93 ALA A O 1
ATOM 722 N N . PRO A 1 94 ? 10.486 -10.695 -10.127 1.00 93.00 94 PRO A N 1
ATOM 723 C CA . PRO A 1 94 ? 9.457 -11.430 -9.392 1.00 93.00 94 PRO A CA 1
ATOM 724 C C . PRO A 1 94 ? 9.966 -11.890 -8.022 1.00 93.00 94 PRO A C 1
ATOM 726 O O . PRO A 1 94 ? 11.071 -12.412 -7.914 1.00 93.00 94 PRO A O 1
ATOM 729 N N . GLY A 1 95 ? 9.176 -11.671 -6.969 1.00 91.56 95 GLY A N 1
ATOM 730 C CA . GLY A 1 95 ? 9.588 -11.964 -5.588 1.00 91.56 95 GLY A CA 1
ATOM 731 C C . GLY A 1 95 ? 10.685 -11.044 -5.032 1.00 91.56 95 GLY A C 1
ATOM 732 O O . GLY A 1 95 ? 11.068 -11.195 -3.876 1.00 91.56 95 GLY A O 1
ATOM 733 N N . GLY A 1 96 ? 11.175 -10.082 -5.820 1.00 92.44 96 GLY A N 1
ATOM 734 C CA . GLY A 1 96 ? 12.203 -9.135 -5.410 1.00 92.44 96 GLY A CA 1
ATOM 735 C C . GLY A 1 96 ? 11.707 -8.077 -4.423 1.00 92.44 96 GLY A C 1
ATOM 736 O O . GLY A 1 96 ? 10.505 -7.839 -4.253 1.00 92.44 96 GLY A O 1
ATOM 737 N N . ALA A 1 97 ? 12.668 -7.404 -3.790 1.00 94.12 97 ALA A N 1
ATOM 738 C CA . ALA A 1 97 ? 12.395 -6.263 -2.929 1.00 94.12 97 ALA A CA 1
ATOM 739 C C . ALA A 1 97 ? 11.799 -5.090 -3.727 1.00 94.12 97 ALA A C 1
ATOM 741 O O . ALA A 1 97 ? 12.113 -4.878 -4.901 1.00 94.12 97 ALA A O 1
ATOM 742 N N . ARG A 1 98 ? 10.934 -4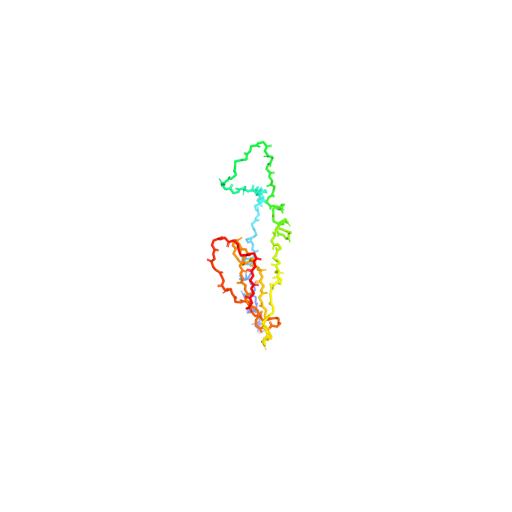.320 -3.063 1.00 94.81 98 ARG A N 1
ATOM 743 C CA . ARG A 1 98 ? 10.304 -3.115 -3.617 1.00 94.81 98 ARG A CA 1
ATOM 744 C C . ARG A 1 98 ? 11.152 -1.907 -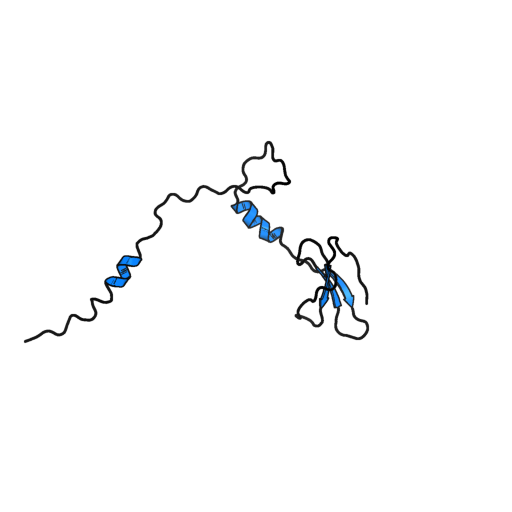3.232 1.00 94.81 98 ARG A C 1
ATOM 746 O O . ARG A 1 98 ? 11.476 -1.753 -2.059 1.00 94.81 98 ARG A O 1
ATOM 753 N N . THR A 1 99 ? 11.481 -1.045 -4.188 1.00 96.44 99 THR A N 1
ATOM 754 C CA . THR A 1 99 ? 12.193 0.219 -3.937 1.00 96.44 99 THR A CA 1
ATOM 755 C C . THR A 1 99 ? 11.226 1.383 -4.096 1.00 96.44 99 THR A C 1
ATOM 757 O O . THR A 1 99 ? 10.708 1.584 -5.191 1.00 96.44 99 THR A O 1
ATOM 760 N N . GLN A 1 100 ? 10.974 2.143 -3.031 1.00 96.44 100 GLN A N 1
ATOM 761 C CA . GLN A 1 100 ? 10.122 3.333 -3.091 1.00 96.44 100 GLN A CA 1
ATOM 762 C C . GLN A 1 100 ? 10.815 4.450 -3.883 1.00 96.44 100 GLN A C 1
ATOM 764 O O . GLN A 1 100 ? 11.988 4.737 -3.653 1.00 96.44 100 GLN A O 1
ATOM 769 N N . LEU A 1 101 ? 10.095 5.048 -4.832 1.00 97.00 101 LEU A N 1
ATOM 770 C CA . LEU A 1 101 ? 10.600 6.110 -5.708 1.00 97.00 101 LEU A CA 1
ATOM 771 C C . LEU A 1 101 ? 10.063 7.495 -5.326 1.00 97.00 101 LEU A C 1
ATOM 773 O O . LEU A 1 101 ? 10.714 8.496 -5.608 1.00 97.00 101 LEU A O 1
ATOM 777 N N . THR A 1 102 ? 8.887 7.564 -4.695 1.00 96.56 102 THR A N 1
ATOM 778 C CA . THR A 1 102 ? 8.218 8.824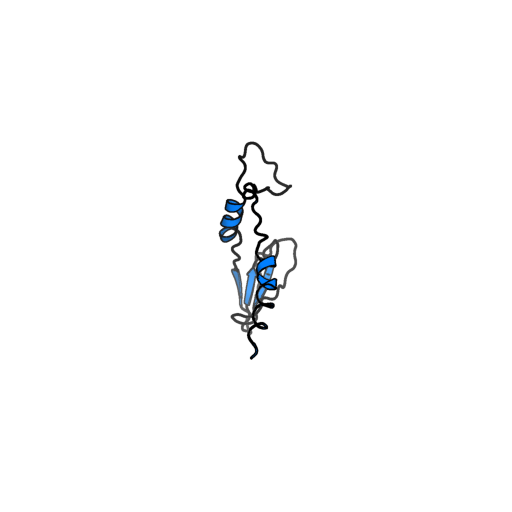 -4.333 1.00 96.56 102 THR A CA 1
ATOM 779 C C . THR A 1 102 ? 8.006 8.929 -2.824 1.00 96.56 102 THR A C 1
ATOM 781 O O . THR A 1 102 ? 7.720 7.932 -2.167 1.00 96.56 102 THR A O 1
ATOM 784 N N . PHE A 1 103 ? 8.138 10.135 -2.263 1.00 95.38 103 PHE A N 1
ATOM 785 C CA . PHE A 1 103 ? 8.133 10.392 -0.810 1.00 95.38 103 PHE A CA 1
ATOM 786 C C . PHE A 1 103 ? 7.253 11.595 -0.447 1.00 95.38 103 PHE A C 1
ATOM 788 O O . PHE A 1 103 ? 7.616 12.424 0.383 1.00 95.38 103 PHE A O 1
ATOM 795 N N . PHE A 1 104 ? 6.115 11.728 -1.122 1.00 94.25 104 PHE A N 1
ATOM 796 C CA . PHE A 1 104 ? 5.218 12.860 -0.919 1.00 94.25 104 PHE A CA 1
ATOM 797 C C . PHE A 1 104 ? 4.293 12.644 0.288 1.00 94.25 104 PHE A C 1
ATOM 799 O O . PHE A 1 104 ? 3.991 11.494 0.624 1.00 94.25 104 PHE A O 1
ATOM 806 N N . PRO A 1 105 ? 3.814 13.729 0.925 1.00 94.44 105 PRO A N 1
ATOM 807 C CA . PRO A 1 105 ? 2.757 13.629 1.931 1.00 94.44 105 PRO A CA 1
ATOM 808 C C . PRO A 1 105 ? 1.442 13.132 1.314 1.00 94.44 105 PRO A C 1
ATOM 810 O O . PRO A 1 105 ? 0.700 12.392 1.955 1.00 94.44 105 PRO A O 1
ATOM 813 N N . ASP A 1 106 ? 1.195 13.477 0.048 1.00 94.81 106 ASP A N 1
ATOM 814 C CA . ASP A 1 106 ? 0.004 13.080 -0.692 1.00 94.81 106 ASP A CA 1
ATOM 815 C C . ASP A 1 106 ? 0.226 11.821 -1.532 1.00 94.81 106 ASP A C 1
ATOM 817 O O . ASP A 1 106 ? 1.346 11.458 -1.911 1.00 94.81 106 ASP A O 1
ATOM 821 N N . ARG A 1 107 ? -0.883 11.142 -1.845 1.00 94.19 107 ARG A N 1
ATOM 822 C CA . ARG A 1 107 ? -0.860 9.911 -2.638 1.00 94.19 107 ARG A CA 1
ATOM 823 C C . ARG A 1 107 ? -0.495 10.181 -4.096 1.00 94.19 107 ARG A C 1
ATOM 825 O O . ARG A 1 107 ? -1.005 11.112 -4.713 1.00 94.19 107 ARG A O 1
ATOM 832 N N . VAL A 1 108 ? 0.266 9.264 -4.688 1.00 94.88 108 VAL A N 1
ATOM 833 C CA . VAL A 1 108 ? 0.480 9.233 -6.141 1.00 94.88 108 VAL A CA 1
ATOM 834 C C . VAL A 1 108 ? -0.532 8.279 -6.772 1.00 94.88 108 VAL A C 1
ATOM 836 O O . VAL A 1 108 ? -0.726 7.163 -6.287 1.00 94.88 108 VAL A O 1
ATOM 839 N N . THR A 1 109 ? -1.217 8.712 -7.830 1.00 93.44 109 THR A N 1
ATOM 840 C CA . THR A 1 109 ? -2.278 7.930 -8.493 1.00 93.44 109 THR A CA 1
ATOM 841 C C . THR A 1 109 ? -1.789 7.164 -9.718 1.00 93.44 109 THR A C 1
ATOM 843 O O . THR A 1 109 ? -2.271 6.060 -9.957 1.00 93.44 109 THR A O 1
ATOM 846 N N . SER A 1 110 ? -0.816 7.697 -10.459 1.00 94.69 110 SER A N 1
ATOM 847 C CA . SER A 1 110 ? -0.302 7.104 -11.699 1.00 94.69 110 SER A CA 1
ATOM 848 C C . SER A 1 110 ? 1.199 7.328 -11.866 1.00 94.69 110 SER A C 1
ATOM 850 O O . SER A 1 110 ? 1.720 8.358 -11.444 1.00 94.69 110 SER A O 1
ATOM 852 N N . ALA A 1 111 ? 1.874 6.397 -12.539 1.00 96.88 111 ALA A N 1
ATOM 853 C CA . ALA A 1 111 ? 3.242 6.550 -13.027 1.00 96.88 111 ALA A CA 1
ATOM 854 C C . ALA A 1 111 ? 3.444 5.683 -14.278 1.00 96.88 111 ALA A C 1
ATOM 856 O O . ALA A 1 111 ? 2.734 4.693 -14.456 1.00 96.88 111 ALA A O 1
ATOM 857 N N . ARG A 1 112 ? 4.410 6.057 -15.115 1.00 96.69 112 ARG A N 1
ATOM 858 C CA . ARG A 1 112 ? 4.823 5.342 -16.327 1.00 96.69 112 ARG A CA 1
ATOM 859 C C . ARG A 1 112 ? 6.346 5.437 -16.460 1.00 96.69 112 ARG A C 1
ATOM 861 O O . ARG A 1 112 ? 6.919 6.393 -15.933 1.00 96.69 112 ARG A O 1
ATOM 868 N N . TYR A 1 113 ? 6.973 4.462 -17.114 1.00 95.19 113 TYR A N 1
ATOM 869 C CA . TYR A 1 113 ? 8.366 4.573 -17.557 1.00 95.19 113 TYR A CA 1
ATOM 870 C C . TYR A 1 113 ? 8.552 5.579 -18.696 1.00 95.19 113 TYR A C 1
ATOM 872 O O . TYR A 1 113 ? 7.595 5.788 -19.481 1.00 95.19 113 TYR A O 1
#

Sequence (113 aa):
MNRKRCFVSLLFSLSFALAQNAPSGPPPAPQNFQPNSALVVEGIPPVPASIAQQADRYTQVRAAAFLDWHPTKREMLINTRFGDVPQVHRVAAPGGARTQLTFFPDRVTSARY

Foldseek 3Di:
DDDDPDDPPPVVVVVVVPPPPDPPDDDPDFDFDDDDPVDDDDPDDTHGVVVVVVCCVVVVDKDKAWAEQDPPARKTWIWTDPDDETFIWIDRHVVGDTHGDDDDPYYDDHDYD

Nearest PDB structures (foldseek):
  3iax-assembly1_A  TM=7.962E-01  e=1.266E+00  Escherichia coli
  2w8b-assembly1_A  TM=7.831E-01  e=1.432E+00  Escherichia coli
  4ax4-assembly1_A  TM=5.461E-01  e=2.203E+00  Sus scrofa
  1vz3-assembly1_A  TM=5.362E-01  e=2.343E+00  Sus scrofa
  5o3v-assembly1_B  TM=5.782E-01  e=5.216E+00  Gypsophila vaccaria

pLDDT: mean 82.92, std 17.4, range [36.0, 98.0]

Secondary structure (DSSP, 8-state):
------SSSSSSSSSGGGTT----SPPPPPPBP---TT----SPPPPBHHHHHHHHHHHT---EEEEEE-SSSS-EEEEEESSSSEEEEEE-STTPPEEE----SSPP-----

Solvent-accessible surface area (backbone atoms only — not comparable to full-atom values): 7602 Å² total; per-residue (Å²): 136,86,91,90,83,87,75,79,68,68,73,61,61,68,65,63,73,72,72,73,84,65,84,88,61,79,79,77,74,85,53,59,56,76,78,62,91,91,59,90,86,75,96,70,78,87,44,54,34,68,58,58,63,61,44,43,77,69,73,68,67,79,64,73,42,85,54,36,64,41,95,89,52,76,30,34,37,30,37,32,56,88,71,94,42,36,27,42,24,38,32,68,40,91,94,48,72,72,45,76,77,54,87,64,90,61,64,60,89,81,63,73,122